Protein AF-A0A8T7EMR0-F1 (afdb_monomer)

Mean predicted aligned error: 11.24 Å

Foldseek 3Di:
DVLVVVLVVQLVVQLVVLLVVQADVPDPVRHSVVSNVVSNVVSVVVSVVVVVVVCVVVPVDDPVVLVVLLCVQLVVLLVQLVVVLVVQLVVCVVDDPVCSVVVSVVSSVVSSLVSSVVSPNVVSVVVVVVVVVVVVD

Sequence (137 aa):
MAVGVVSLVANIVLSIVFIQFVGDPSSIERTPAAGLALANSVTTLLEAALLWLLLSRRVLQLPTRRVLGMVTRSGAAALVMGAVVAAAAALLGGQRMIVIVTGCAVLGGIVYFAAAQLFGVHEARSIAASIIRRVIR

Structure (mmCIF, N/CA/C/O backbone):
data_AF-A0A8T7EMR0-F1
#
_entry.id   AF-A0A8T7EMR0-F1
#
loop_
_atom_site.group_PDB
_atom_site.id
_atom_site.type_symbol
_atom_site.label_atom_id
_atom_site.label_alt_id
_atom_site.label_comp_id
_atom_site.label_asym_id
_atom_site.label_entity_id
_atom_site.label_seq_id
_atom_site.pdbx_PDB_ins_code
_atom_site.Cartn_x
_atom_site.Cartn_y
_atom_site.Cartn_z
_atom_site.occupancy
_atom_site.B_iso_or_equiv
_atom_site.auth_seq_id
_atom_site.auth_comp_id
_atom_site.auth_asym_id
_atom_site.auth_atom_id
_atom_site.pdbx_PDB_model_num
ATOM 1 N N . MET A 1 1 ? -6.555 19.951 17.278 1.00 52.88 1 MET A N 1
ATOM 2 C CA . MET A 1 1 ? -5.254 20.580 16.952 1.00 52.88 1 MET A CA 1
ATOM 3 C C . MET A 1 1 ? -4.065 19.712 17.349 1.00 52.88 1 MET A C 1
ATOM 5 O O . MET A 1 1 ? -3.254 19.445 16.480 1.00 52.88 1 MET A O 1
ATOM 9 N N . ALA A 1 2 ? -3.984 19.189 18.580 1.00 61.22 2 ALA A N 1
ATOM 10 C CA . ALA A 1 2 ? -2.841 18.367 19.014 1.00 61.22 2 ALA A CA 1
ATOM 11 C C . ALA A 1 2 ? -2.547 17.137 18.123 1.00 61.22 2 ALA A C 1
ATOM 13 O O . ALA A 1 2 ? -1.397 16.884 17.799 1.00 61.22 2 ALA A O 1
ATOM 14 N N . VAL A 1 3 ? -3.577 16.415 17.668 1.00 61.31 3 VAL A N 1
ATOM 15 C CA . VAL A 1 3 ? -3.432 15.206 16.829 1.00 61.31 3 VAL A CA 1
ATOM 16 C C . VAL A 1 3 ? -2.772 15.514 15.479 1.00 61.31 3 VAL A C 1
ATOM 18 O O . VAL A 1 3 ? -1.845 14.817 15.083 1.00 61.31 3 VAL A O 1
ATOM 21 N N . GLY A 1 4 ? -3.199 16.594 14.818 1.00 61.62 4 GLY A N 1
ATOM 22 C CA . GLY A 1 4 ? -2.620 17.027 13.545 1.00 61.62 4 GLY A CA 1
ATOM 23 C C . GLY A 1 4 ? -1.191 17.553 13.697 1.00 61.62 4 GLY A C 1
ATOM 24 O O . GLY A 1 4 ? -0.349 17.277 12.855 1.00 61.62 4 GLY A O 1
ATOM 25 N N . VAL A 1 5 ? -0.875 18.237 14.805 1.00 71.56 5 VAL A N 1
ATOM 26 C CA . VAL A 1 5 ? 0.500 18.690 15.094 1.00 71.56 5 VAL A CA 1
ATOM 27 C C . VAL A 1 5 ? 1.423 17.501 15.371 1.00 71.56 5 VAL A C 1
ATOM 29 O O . VAL A 1 5 ? 2.531 17.457 14.848 1.00 71.56 5 VAL A O 1
ATOM 32 N N . VAL A 1 6 ? 0.962 16.505 16.133 1.00 73.56 6 VAL A N 1
ATOM 33 C CA . VAL A 1 6 ? 1.719 15.266 16.380 1.00 73.56 6 VAL A CA 1
ATOM 34 C C . VAL A 1 6 ? 1.924 14.480 15.084 1.00 73.56 6 VAL A C 1
ATOM 36 O O . VAL A 1 6 ? 3.025 13.991 14.849 1.00 73.56 6 VAL A O 1
ATOM 39 N N . SER A 1 7 ? 0.908 14.412 14.220 1.00 66.56 7 SER A N 1
ATOM 40 C CA . SER A 1 7 ? 1.021 13.810 12.887 1.00 66.56 7 SER A CA 1
ATOM 41 C C . SER A 1 7 ? 2.050 14.546 12.022 1.00 66.56 7 SER A C 1
ATOM 43 O O . SER A 1 7 ? 2.959 13.926 11.481 1.00 66.56 7 SER A O 1
ATOM 45 N N . LEU A 1 8 ? 1.995 15.880 11.968 1.00 69.81 8 LEU A N 1
ATOM 46 C CA . LEU A 1 8 ? 2.929 16.699 11.192 1.00 69.81 8 LEU A CA 1
ATOM 47 C C . LEU A 1 8 ? 4.381 16.521 11.661 1.00 69.81 8 LEU A C 1
ATOM 49 O O . LEU A 1 8 ? 5.281 16.336 10.844 1.00 69.81 8 LEU A O 1
ATOM 53 N N . VAL A 1 9 ? 4.611 16.526 12.977 1.00 75.81 9 VAL A N 1
ATOM 54 C CA . VAL A 1 9 ? 5.942 16.298 13.560 1.00 75.81 9 VAL A CA 1
ATOM 55 C C . VAL A 1 9 ? 6.422 14.876 13.269 1.00 75.81 9 VAL A C 1
ATOM 57 O O . VAL A 1 9 ? 7.571 14.695 12.870 1.00 75.81 9 VAL A O 1
ATOM 60 N N . ALA A 1 10 ? 5.547 13.873 13.383 1.00 68.75 10 ALA A N 1
ATOM 61 C CA . ALA A 1 10 ? 5.870 12.506 12.988 1.00 68.75 10 ALA A CA 1
ATOM 62 C C . ALA A 1 10 ? 6.210 12.410 11.491 1.00 68.75 10 ALA A C 1
ATOM 64 O O . ALA A 1 10 ? 7.154 11.711 11.146 1.00 68.75 10 ALA A O 1
ATOM 65 N N . ASN A 1 11 ? 5.515 13.143 10.614 1.00 70.81 11 ASN A N 1
ATOM 66 C CA . ASN A 1 11 ? 5.808 13.203 9.177 1.00 70.81 11 ASN A CA 1
ATOM 67 C C . ASN A 1 11 ? 7.202 13.737 8.894 1.00 70.81 11 ASN A C 1
ATOM 69 O O . ASN A 1 11 ? 7.966 13.124 8.154 1.00 70.81 11 ASN A O 1
ATOM 73 N N . ILE A 1 12 ? 7.552 14.855 9.524 1.00 72.19 12 ILE A N 1
ATOM 74 C CA . ILE A 1 12 ? 8.847 15.503 9.328 1.00 72.19 12 ILE A CA 1
ATOM 75 C C . ILE A 1 12 ? 9.972 14.583 9.812 1.00 72.19 12 ILE A C 1
ATOM 77 O O . ILE A 1 12 ? 10.923 14.337 9.073 1.00 72.19 12 ILE A O 1
ATOM 81 N N . VAL A 1 13 ? 9.843 14.016 11.016 1.00 75.88 13 VAL A N 1
ATOM 82 C CA . VAL A 1 13 ? 10.849 13.101 11.579 1.00 75.88 13 VAL A CA 1
ATOM 83 C C . VAL A 1 13 ? 10.985 11.846 10.719 1.00 75.88 13 VAL A C 1
ATOM 85 O O . VAL A 1 13 ? 12.095 11.446 10.374 1.00 75.88 13 VAL A O 1
ATOM 88 N N . LEU A 1 14 ? 9.866 11.244 10.325 1.00 66.62 14 LEU A N 1
ATOM 89 C CA . LEU A 1 14 ? 9.861 10.017 9.541 1.00 66.62 14 LEU A CA 1
ATOM 90 C C . LEU A 1 14 ? 10.374 10.249 8.112 1.00 66.62 14 LEU A C 1
ATOM 92 O O . LEU A 1 14 ? 11.105 9.411 7.592 1.00 66.62 14 LEU A O 1
ATOM 96 N N . SER A 1 15 ? 10.075 11.404 7.511 1.00 64.19 15 SER A N 1
ATOM 97 C CA . SER A 1 15 ? 10.635 11.834 6.224 1.00 64.19 15 SER A CA 1
ATOM 98 C C . SER A 1 15 ? 12.151 11.950 6.290 1.00 64.19 15 SER A C 1
ATOM 100 O O . SER A 1 15 ? 12.836 11.416 5.423 1.00 64.19 15 SER A O 1
ATOM 102 N N . ILE A 1 16 ? 12.694 12.570 7.343 1.00 69.19 16 ILE A N 1
ATOM 103 C CA . ILE A 1 16 ? 14.147 12.686 7.536 1.00 69.19 16 ILE A CA 1
ATOM 104 C C . ILE A 1 16 ? 14.789 11.299 7.690 1.00 69.19 16 ILE A C 1
ATOM 106 O O . ILE A 1 16 ? 15.808 11.027 7.056 1.00 69.19 16 ILE A O 1
ATOM 110 N N . VAL A 1 17 ? 14.179 10.403 8.473 1.00 70.81 17 VAL A N 1
ATOM 111 C CA . VAL A 1 17 ? 14.680 9.031 8.665 1.00 70.81 17 VAL A CA 1
ATOM 112 C C . VAL A 1 17 ? 14.644 8.232 7.357 1.00 70.81 17 VAL A C 1
ATOM 114 O O . VAL A 1 17 ? 15.642 7.612 6.998 1.00 70.81 17 VAL A O 1
ATOM 117 N N . PHE A 1 18 ? 13.543 8.271 6.599 1.00 61.91 18 PHE A N 1
ATOM 118 C CA . PHE A 1 18 ? 13.438 7.546 5.328 1.00 61.91 18 PHE A CA 1
ATOM 119 C C . PHE A 1 18 ? 14.355 8.104 4.241 1.00 61.91 18 PHE A C 1
ATOM 121 O O . PHE A 1 18 ? 14.907 7.319 3.476 1.00 61.91 18 PHE A O 1
ATOM 128 N N . ILE A 1 19 ? 14.563 9.423 4.172 1.00 61.47 19 ILE A N 1
ATOM 129 C CA . ILE A 1 19 ? 15.533 10.016 3.239 1.00 61.47 19 ILE A CA 1
ATOM 130 C C . ILE A 1 19 ? 16.939 9.475 3.519 1.00 61.47 19 ILE A C 1
ATOM 132 O O . ILE A 1 19 ? 17.644 9.135 2.576 1.00 61.47 19 ILE A O 1
ATOM 136 N N . GLN A 1 20 ? 17.329 9.342 4.790 1.00 60.41 20 GLN A N 1
ATOM 137 C CA . GLN A 1 20 ? 18.657 8.837 5.158 1.00 60.41 20 GLN A CA 1
ATOM 138 C C . GLN A 1 20 ? 18.804 7.317 5.002 1.00 60.41 20 GLN A C 1
ATOM 140 O O . GLN A 1 20 ? 19.906 6.840 4.754 1.00 60.41 20 GLN A O 1
ATOM 145 N N . PHE A 1 21 ? 17.717 6.552 5.151 1.00 59.50 21 PHE A N 1
ATOM 146 C CA . PHE A 1 21 ? 17.768 5.085 5.129 1.00 59.50 21 PHE A CA 1
ATOM 147 C C . PHE A 1 21 ? 17.474 4.473 3.749 1.00 59.50 21 PHE A C 1
ATOM 149 O O . PHE A 1 21 ? 17.989 3.407 3.416 1.00 59.50 21 PHE A O 1
ATOM 156 N N . VAL A 1 22 ? 16.625 5.125 2.947 1.00 52.22 22 VAL A N 1
ATOM 157 C CA . VAL A 1 22 ? 16.202 4.661 1.612 1.00 52.22 22 VAL A CA 1
ATOM 158 C C . VAL A 1 22 ? 16.875 5.454 0.498 1.00 52.22 22 VAL A C 1
ATOM 160 O O . VAL A 1 22 ? 17.058 4.899 -0.579 1.00 52.22 22 VAL A O 1
ATOM 163 N N . GLY A 1 23 ? 17.265 6.711 0.728 1.00 47.88 23 GLY A N 1
ATOM 164 C CA . GLY A 1 23 ? 17.948 7.527 -0.272 1.00 47.88 23 GLY A CA 1
ATOM 165 C C . GLY A 1 23 ? 19.387 7.068 -0.478 1.00 47.88 23 GLY A C 1
ATOM 166 O O . GLY A 1 23 ? 20.258 7.384 0.324 1.00 47.88 23 GLY A O 1
ATOM 167 N N . ASP A 1 24 ? 19.639 6.356 -1.573 1.00 48.84 24 ASP A N 1
ATOM 168 C CA . ASP A 1 24 ? 20.989 6.157 -2.091 1.00 48.84 24 ASP A CA 1
ATOM 169 C C . ASP A 1 24 ? 21.163 7.090 -3.301 1.00 48.84 24 ASP A C 1
ATOM 171 O O . ASP A 1 24 ? 20.542 6.849 -4.342 1.00 48.84 24 ASP A O 1
ATOM 175 N N . PRO A 1 25 ? 21.972 8.164 -3.193 1.00 50.81 25 PRO A N 1
ATOM 176 C CA . PRO A 1 25 ? 22.175 9.138 -4.267 1.00 50.81 25 PRO A CA 1
ATOM 177 C C . PRO A 1 25 ? 22.707 8.543 -5.578 1.00 50.81 25 PRO A C 1
ATOM 179 O O . PRO A 1 25 ? 22.690 9.223 -6.601 1.00 50.81 25 PRO A O 1
ATOM 182 N N . SER A 1 26 ? 23.205 7.303 -5.558 1.00 49.75 26 SER A N 1
ATOM 183 C CA . SER A 1 26 ? 23.858 6.652 -6.695 1.00 49.75 26 SER A CA 1
ATOM 184 C C . SER A 1 26 ? 22.925 5.832 -7.600 1.00 49.75 26 SER A C 1
ATOM 186 O O . SER A 1 26 ? 23.375 5.331 -8.630 1.00 49.75 26 SER A O 1
ATOM 188 N N . SER A 1 27 ? 21.628 5.711 -7.276 1.00 46.34 27 SER A N 1
ATOM 189 C CA . SER A 1 27 ? 20.689 4.877 -8.045 1.00 46.34 27 SER A CA 1
ATOM 190 C C . SER A 1 27 ? 19.372 5.584 -8.386 1.00 46.34 27 SER A C 1
ATOM 192 O O . SER A 1 27 ? 18.721 6.200 -7.544 1.00 46.34 27 SER A O 1
ATOM 194 N N . ILE A 1 28 ? 18.947 5.459 -9.649 1.00 50.50 28 ILE A N 1
ATOM 195 C CA . ILE A 1 28 ? 17.697 6.045 -10.169 1.00 50.50 28 ILE A CA 1
ATOM 196 C C . ILE A 1 28 ? 16.455 5.416 -9.500 1.00 50.50 28 ILE A C 1
ATOM 198 O O . ILE A 1 28 ? 15.420 6.070 -9.389 1.00 50.50 28 ILE A O 1
ATOM 202 N N . GLU A 1 29 ? 16.574 4.195 -8.969 1.00 53.06 29 GLU A N 1
ATOM 203 C CA . GLU A 1 29 ? 15.500 3.466 -8.275 1.00 53.06 29 GLU A CA 1
ATOM 204 C C . GLU A 1 29 ? 15.290 3.893 -6.806 1.00 53.06 29 GLU A C 1
ATOM 206 O O . GLU A 1 29 ? 14.188 3.742 -6.279 1.00 53.06 29 GLU A O 1
ATOM 211 N N . ARG A 1 30 ? 16.304 4.468 -6.138 1.00 52.84 30 ARG A N 1
ATOM 212 C CA . ARG A 1 30 ? 16.233 4.953 -4.742 1.00 52.84 30 ARG A CA 1
ATOM 213 C C . ARG A 1 30 ? 16.334 6.471 -4.663 1.00 52.84 30 ARG A C 1
ATOM 215 O O . ARG A 1 30 ? 17.164 7.045 -3.961 1.00 52.84 30 ARG A O 1
ATOM 222 N N . THR A 1 31 ? 15.455 7.148 -5.390 1.00 58.25 31 THR A N 1
ATOM 223 C CA . THR A 1 31 ? 15.386 8.609 -5.353 1.00 58.25 31 THR A CA 1
ATOM 224 C C . THR A 1 31 ? 14.916 9.083 -3.965 1.00 58.25 31 THR A C 1
ATOM 226 O O . THR A 1 31 ? 13.996 8.485 -3.402 1.00 58.25 31 THR A O 1
ATOM 229 N N . PRO A 1 32 ? 15.433 10.201 -3.419 1.00 61.25 32 PRO A N 1
ATOM 230 C CA . PRO A 1 32 ? 14.926 10.803 -2.176 1.00 61.25 32 PRO A CA 1
ATOM 231 C C . PRO A 1 32 ? 13.404 11.045 -2.171 1.00 61.25 32 PRO A C 1
ATOM 233 O O . PRO A 1 32 ? 12.761 10.994 -1.122 1.00 61.25 32 PRO A O 1
ATOM 236 N N . ALA A 1 33 ? 12.806 11.232 -3.354 1.00 66.25 33 ALA A N 1
ATOM 237 C CA . ALA A 1 33 ? 11.360 11.318 -3.552 1.00 66.25 33 ALA A CA 1
ATOM 238 C C . ALA A 1 33 ? 10.602 10.039 -3.137 1.00 66.25 33 ALA A C 1
ATOM 240 O O . ALA A 1 33 ? 9.492 10.134 -2.616 1.00 66.25 33 ALA A O 1
ATOM 241 N N . ALA A 1 34 ? 11.195 8.852 -3.311 1.00 65.62 34 ALA A N 1
ATOM 242 C CA . ALA A 1 34 ? 10.606 7.588 -2.871 1.00 65.62 34 ALA A CA 1
ATOM 243 C C . ALA A 1 34 ? 10.560 7.494 -1.336 1.00 65.62 34 ALA A C 1
ATOM 245 O O . ALA A 1 34 ? 9.541 7.096 -0.770 1.00 65.62 34 ALA A O 1
ATOM 246 N N . GLY A 1 35 ? 11.626 7.939 -0.656 1.00 66.19 35 GLY A N 1
ATOM 247 C CA . GLY A 1 35 ? 11.665 8.041 0.807 1.00 66.19 35 GLY A CA 1
ATOM 248 C C . GLY A 1 35 ? 10.624 9.024 1.355 1.00 66.19 35 GLY A C 1
ATOM 249 O O . GLY A 1 35 ? 9.910 8.704 2.305 1.00 66.19 35 GLY A O 1
ATOM 250 N N . LEU A 1 36 ? 10.464 10.180 0.702 1.00 70.94 36 LEU A N 1
ATOM 251 C CA . LEU A 1 36 ? 9.430 11.174 1.025 1.00 70.94 36 LEU A CA 1
ATOM 252 C C . LEU A 1 36 ? 8.003 10.640 0.831 1.00 70.94 36 LEU A C 1
ATOM 254 O O . LEU A 1 36 ? 7.147 10.826 1.697 1.00 70.94 36 LEU A O 1
ATOM 258 N N . ALA A 1 37 ? 7.732 9.955 -0.282 1.00 77.25 37 ALA A N 1
ATOM 259 C CA . ALA A 1 37 ? 6.411 9.392 -0.565 1.00 77.25 37 ALA A CA 1
ATOM 260 C C . ALA A 1 37 ? 6.019 8.292 0.438 1.00 77.25 37 ALA A C 1
ATOM 262 O O . ALA A 1 37 ? 4.864 8.232 0.881 1.00 77.25 37 ALA A O 1
ATOM 263 N N . LEU A 1 38 ? 6.982 7.448 0.831 1.00 72.19 38 LEU A N 1
ATOM 264 C CA . LEU A 1 38 ? 6.791 6.438 1.872 1.00 72.19 38 LEU A CA 1
ATOM 265 C C . LEU A 1 38 ? 6.503 7.082 3.226 1.00 72.19 38 LEU A C 1
ATOM 267 O O . LEU A 1 38 ? 5.520 6.715 3.868 1.00 72.19 38 LEU A O 1
ATOM 271 N N . ALA A 1 39 ? 7.294 8.076 3.630 1.00 72.75 39 ALA A N 1
ATOM 272 C CA . ALA A 1 39 ? 7.078 8.783 4.886 1.00 72.75 39 ALA A CA 1
ATOM 273 C C . ALA A 1 39 ? 5.680 9.409 4.956 1.00 72.75 39 ALA A C 1
ATOM 275 O O . ALA A 1 39 ? 4.949 9.155 5.911 1.00 72.75 39 ALA A O 1
ATOM 276 N N . ASN A 1 40 ? 5.255 10.118 3.906 1.00 80.94 40 ASN A N 1
ATOM 277 C CA . ASN A 1 40 ? 3.932 10.740 3.853 1.00 80.94 40 ASN A CA 1
ATOM 278 C C . ASN A 1 40 ? 2.783 9.720 3.964 1.00 80.94 40 ASN A C 1
ATOM 280 O O . ASN A 1 40 ? 1.793 9.942 4.669 1.00 80.94 40 ASN A O 1
ATOM 284 N N . SER A 1 41 ? 2.921 8.578 3.289 1.00 79.94 41 SER A N 1
ATOM 285 C CA . SER A 1 41 ? 1.929 7.500 3.344 1.00 79.94 41 SER A CA 1
ATOM 286 C C . SER A 1 41 ? 1.857 6.867 4.739 1.00 79.94 41 SER A C 1
ATOM 288 O O . SER A 1 41 ? 0.764 6.626 5.252 1.00 79.94 41 SER A O 1
ATOM 290 N N . VAL A 1 42 ? 3.006 6.652 5.393 1.00 78.62 42 VAL A N 1
ATOM 291 C CA . VAL A 1 42 ? 3.064 6.105 6.760 1.00 78.62 42 VAL A CA 1
ATOM 292 C C . VAL A 1 42 ? 2.509 7.095 7.780 1.00 78.62 42 VAL A C 1
ATOM 294 O O . VAL A 1 42 ? 1.771 6.694 8.676 1.00 78.62 42 VAL A O 1
ATOM 297 N N . THR A 1 43 ? 2.789 8.388 7.643 1.00 78.50 43 THR A N 1
ATOM 298 C CA . THR A 1 43 ? 2.184 9.408 8.507 1.00 78.50 43 THR A CA 1
ATOM 299 C C . THR A 1 43 ? 0.675 9.428 8.363 1.00 78.50 43 THR A C 1
ATOM 301 O O . THR A 1 43 ? -0.026 9.410 9.369 1.00 78.50 43 THR A O 1
ATOM 304 N N . THR A 1 44 ? 0.164 9.398 7.133 1.00 83.56 44 THR A N 1
ATOM 305 C CA . THR A 1 44 ? -1.284 9.365 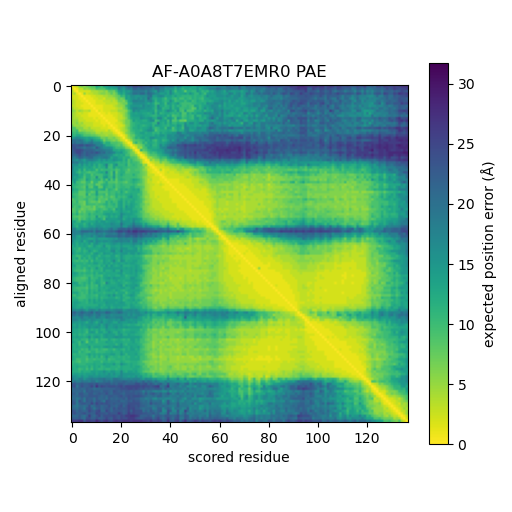6.894 1.00 83.56 44 THR A CA 1
ATOM 306 C C . THR A 1 44 ? -1.913 8.127 7.539 1.00 83.56 44 THR A C 1
ATOM 308 O O . THR A 1 44 ? -2.977 8.214 8.154 1.00 83.56 44 THR A O 1
ATOM 311 N N . LEU A 1 45 ? -1.234 6.977 7.470 1.00 82.06 45 LEU A N 1
ATOM 312 C CA . LEU A 1 45 ? -1.662 5.755 8.149 1.00 82.06 45 LEU A CA 1
ATOM 313 C C . LEU A 1 45 ? -1.676 5.916 9.680 1.00 82.06 45 LEU A C 1
ATOM 315 O O . LEU A 1 45 ? -2.642 5.509 10.327 1.00 82.06 45 LEU A O 1
ATOM 319 N N . LEU A 1 46 ? -0.638 6.523 10.260 1.00 78.69 46 LEU A N 1
ATOM 320 C CA . LEU A 1 46 ? -0.552 6.794 11.700 1.00 78.69 46 LEU A CA 1
ATOM 321 C C . LEU A 1 46 ? -1.628 7.779 12.163 1.00 78.69 46 LEU A C 1
ATOM 323 O O . LEU A 1 46 ? -2.256 7.558 13.198 1.00 78.69 46 LEU A O 1
ATOM 327 N N . GLU A 1 47 ? -1.879 8.836 11.397 1.00 80.56 47 GLU A N 1
ATOM 328 C CA . GLU A 1 47 ? -2.924 9.814 11.688 1.00 80.56 47 GLU A CA 1
ATOM 329 C C . GLU A 1 47 ? -4.307 9.170 11.656 1.00 80.56 47 GLU A C 1
ATOM 331 O O . GLU A 1 47 ? -5.080 9.315 12.606 1.00 80.56 47 GLU A O 1
ATOM 336 N N . ALA A 1 48 ? -4.593 8.386 10.614 1.00 84.12 48 ALA A N 1
ATOM 337 C CA . ALA A 1 48 ? -5.831 7.626 10.509 1.00 84.12 48 ALA A CA 1
ATOM 338 C C . ALA A 1 48 ? -6.000 6.650 11.686 1.00 84.12 48 ALA A C 1
ATOM 340 O O . ALA A 1 48 ? -7.084 6.569 12.264 1.00 84.12 48 ALA A O 1
ATOM 341 N N . ALA A 1 49 ? -4.935 5.952 12.094 1.00 83.75 49 ALA A N 1
ATOM 342 C CA . ALA A 1 49 ? -4.960 5.042 13.238 1.00 83.75 49 ALA A CA 1
ATOM 343 C C . ALA A 1 49 ? -5.196 5.774 14.570 1.00 83.75 49 ALA A C 1
ATOM 345 O O . ALA A 1 49 ? -5.974 5.310 15.406 1.00 83.75 49 ALA A O 1
ATOM 346 N N . LEU A 1 50 ? -4.569 6.935 14.770 1.00 82.12 50 LEU A N 1
ATOM 347 C CA . LEU A 1 50 ? -4.725 7.743 15.978 1.00 82.12 50 LEU A CA 1
ATOM 348 C C . LEU A 1 50 ? -6.135 8.342 16.072 1.00 82.12 50 LEU A C 1
ATOM 350 O O . LEU A 1 50 ? -6.759 8.286 17.133 1.00 82.12 50 LEU A O 1
ATOM 354 N N . LEU A 1 51 ? -6.666 8.857 14.961 1.00 83.38 51 LEU A N 1
ATOM 355 C CA . LEU A 1 51 ? -8.049 9.328 14.865 1.00 83.38 51 LEU A CA 1
ATOM 356 C C . LEU A 1 51 ? -9.041 8.192 15.112 1.00 83.38 51 LEU A C 1
ATOM 358 O O . LEU A 1 51 ? -9.987 8.372 15.878 1.00 83.38 51 LEU A O 1
ATOM 362 N N . TRP A 1 52 ? -8.798 7.012 14.536 1.00 82.88 52 TRP A N 1
ATOM 363 C CA . TRP A 1 52 ? -9.599 5.817 14.795 1.00 82.88 52 TRP A CA 1
ATOM 364 C C . TRP A 1 52 ? -9.592 5.451 16.282 1.00 82.88 52 TRP A C 1
ATOM 366 O O . TRP A 1 52 ? -10.648 5.213 16.865 1.00 82.88 52 TRP A O 1
ATOM 376 N N . LEU A 1 53 ? -8.423 5.463 16.928 1.00 82.69 53 LEU A N 1
ATOM 377 C CA . LEU A 1 53 ? -8.291 5.163 18.353 1.00 82.69 53 LEU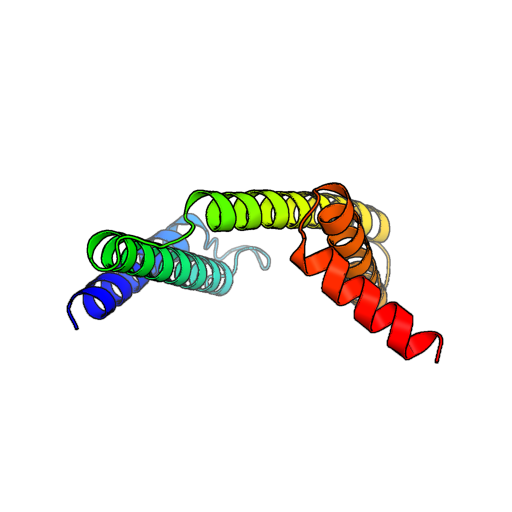 A CA 1
ATOM 378 C C . LEU A 1 53 ? -9.036 6.187 19.219 1.00 82.69 53 LEU A C 1
ATOM 380 O O . LEU A 1 53 ? -9.778 5.805 20.124 1.00 82.69 53 LEU A O 1
ATOM 384 N N . LEU A 1 54 ? -8.911 7.479 18.921 1.00 82.25 54 LEU A N 1
ATOM 385 C CA . LEU A 1 54 ? -9.641 8.535 19.627 1.00 82.25 54 LEU A CA 1
ATOM 386 C C . LEU A 1 54 ? -11.153 8.414 19.435 1.00 82.25 54 LEU A C 1
ATOM 388 O O . LEU A 1 54 ? -11.901 8.527 20.409 1.00 82.25 54 LEU A O 1
ATOM 392 N N . LEU A 1 55 ? -11.603 8.138 18.210 1.00 81.06 55 LEU A N 1
ATOM 393 C CA . LEU A 1 55 ? -13.017 7.949 17.905 1.00 81.06 55 LEU A CA 1
ATOM 394 C C . LEU A 1 55 ? -13.5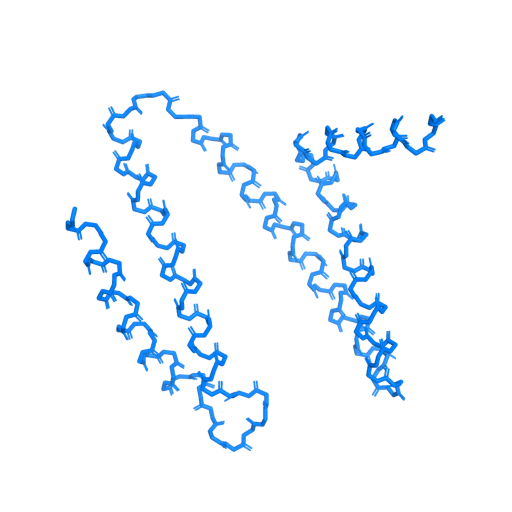62 6.693 18.586 1.00 81.06 55 LEU A C 1
ATOM 396 O O . LEU A 1 55 ? -14.632 6.753 19.175 1.00 81.06 55 LEU A O 1
ATOM 400 N N . SER A 1 56 ? -12.804 5.594 18.603 1.00 78.94 56 SER A N 1
ATOM 401 C CA . SER A 1 56 ? -13.194 4.350 19.281 1.00 78.94 56 SER A CA 1
ATOM 402 C C . SER A 1 56 ? -13.331 4.509 20.797 1.00 78.94 56 SER A C 1
ATOM 404 O O . SER A 1 56 ? -14.144 3.832 21.417 1.00 78.94 56 SER A O 1
ATOM 406 N N . ARG A 1 57 ? -12.577 5.439 21.399 1.00 77.12 57 ARG A N 1
ATOM 407 C CA . ARG A 1 57 ? -12.704 5.794 22.820 1.00 77.12 57 ARG A CA 1
ATOM 408 C C . ARG A 1 5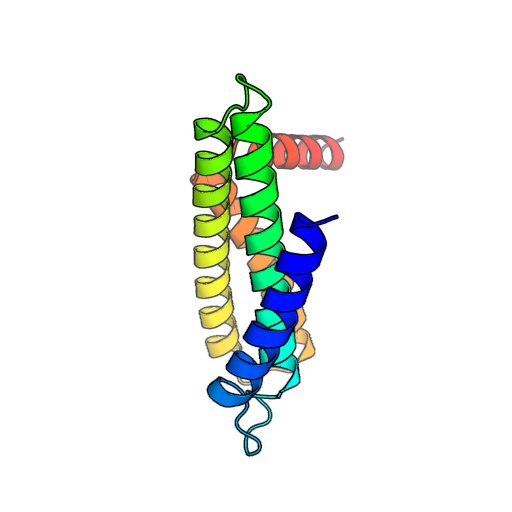7 ? -13.870 6.742 23.100 1.00 77.12 57 ARG A C 1
ATOM 410 O O . ARG A 1 57 ? -14.387 6.744 24.210 1.00 77.12 57 ARG A O 1
ATOM 417 N N . ARG A 1 58 ? -14.259 7.569 22.125 1.00 78.12 58 ARG A N 1
ATOM 418 C CA . ARG A 1 58 ? -15.345 8.562 22.247 1.00 78.12 58 ARG A CA 1
ATOM 419 C C . ARG A 1 58 ? -16.713 7.996 21.857 1.00 78.12 58 ARG A C 1
ATOM 421 O O . ARG A 1 58 ? -17.722 8.443 22.388 1.00 78.12 58 ARG A O 1
ATOM 428 N N . VAL A 1 59 ? -16.747 7.039 20.932 1.00 72.62 59 VAL A N 1
ATOM 429 C CA . VAL A 1 59 ? -17.953 6.458 20.334 1.00 72.62 59 VAL A CA 1
ATOM 430 C C . VAL A 1 59 ? -17.927 4.949 20.561 1.00 72.62 59 VAL A C 1
ATOM 432 O O . VAL A 1 59 ? -17.177 4.220 19.918 1.00 72.62 59 VAL A O 1
ATOM 435 N N . LEU A 1 60 ? -18.779 4.474 21.473 1.00 62.47 60 LEU A N 1
ATOM 436 C CA . LEU A 1 60 ? -18.802 3.090 21.968 1.00 62.47 60 LEU A CA 1
ATOM 437 C C . LEU A 1 60 ? -19.224 2.038 20.913 1.00 62.47 60 LEU A C 1
ATOM 439 O O . LEU A 1 60 ? -19.204 0.847 21.199 1.00 62.47 60 LEU A O 1
ATOM 443 N N . GLN A 1 61 ? -19.619 2.443 19.698 1.00 72.12 61 GLN A N 1
ATOM 444 C CA . GLN A 1 61 ? -20.248 1.553 18.708 1.00 72.12 61 GLN A CA 1
ATOM 445 C C . GLN A 1 61 ? -19.520 1.441 17.358 1.00 72.12 61 GLN A C 1
ATOM 447 O O . GLN A 1 61 ? -20.133 1.070 16.356 1.00 72.12 61 GLN A O 1
ATOM 452 N N . LEU A 1 62 ? -18.215 1.723 17.283 1.00 75.31 62 LEU A N 1
ATOM 453 C CA . LEU A 1 62 ? -17.487 1.454 16.039 1.00 75.31 62 LEU A CA 1
ATOM 454 C C . LEU A 1 62 ? -17.387 -0.063 15.782 1.00 75.31 62 LEU A C 1
ATOM 456 O O . LEU A 1 62 ? -16.940 -0.805 16.660 1.00 75.31 62 LEU A O 1
ATOM 460 N N . PRO A 1 63 ? -17.732 -0.553 14.574 1.00 78.19 63 PRO A N 1
ATOM 461 C CA . PRO A 1 63 ? -17.610 -1.964 14.219 1.00 78.19 63 PRO A CA 1
ATOM 462 C C . PRO A 1 63 ? -16.143 -2.343 13.939 1.00 78.19 63 PRO A C 1
ATOM 464 O O . PRO A 1 63 ? -15.783 -2.744 12.831 1.00 78.19 63 PRO A O 1
ATOM 467 N N . THR A 1 64 ? -15.277 -2.243 14.952 1.00 80.69 64 THR A N 1
ATOM 468 C CA . THR A 1 64 ? -13.816 -2.420 14.851 1.00 80.69 64 THR A CA 1
ATOM 469 C C . THR A 1 64 ? -13.421 -3.759 14.244 1.00 80.69 64 THR A C 1
ATOM 471 O O . THR A 1 64 ? -12.583 -3.798 13.347 1.00 80.69 64 THR A O 1
ATOM 474 N N . ARG A 1 65 ? -14.067 -4.861 14.650 1.00 80.81 65 ARG A N 1
ATOM 475 C CA . ARG A 1 65 ? -13.811 -6.191 14.065 1.00 80.81 65 ARG A CA 1
ATOM 476 C C . ARG A 1 65 ? -14.116 -6.240 12.566 1.00 80.81 65 ARG A C 1
ATOM 478 O O . ARG A 1 65 ? -13.402 -6.913 11.828 1.00 80.81 65 ARG A O 1
ATOM 485 N N . ARG A 1 66 ? -15.153 -5.528 12.114 1.00 80.81 66 ARG A N 1
ATOM 486 C CA . ARG A 1 66 ? -15.537 -5.484 10.699 1.00 80.81 66 ARG A CA 1
ATOM 487 C C . ARG A 1 66 ? -14.512 -4.701 9.889 1.00 80.81 66 ARG A C 1
ATOM 489 O O . ARG A 1 66 ? -14.035 -5.211 8.885 1.00 80.81 66 ARG A O 1
ATOM 496 N N . VAL A 1 67 ? -14.134 -3.513 10.358 1.00 83.31 67 VAL A N 1
ATOM 497 C CA . VAL A 1 67 ? -13.152 -2.651 9.679 1.00 83.31 67 VAL A CA 1
ATOM 498 C C . VAL A 1 67 ? -11.783 -3.317 9.612 1.00 83.31 67 VAL A C 1
ATOM 500 O O . VAL A 1 67 ? -11.204 -3.399 8.534 1.00 83.31 67 VAL A O 1
ATOM 503 N N . LEU A 1 68 ? -11.301 -3.889 10.718 1.00 84.12 68 LEU A N 1
ATOM 504 C CA . LEU A 1 68 ? -10.016 -4.592 10.735 1.00 84.12 68 LEU A CA 1
ATOM 505 C C . LEU A 1 68 ? -10.025 -5.819 9.804 1.00 84.12 68 LEU A C 1
ATOM 507 O O . LEU A 1 68 ? -9.052 -6.078 9.097 1.00 84.12 68 LEU A O 1
ATOM 511 N N . GLY A 1 69 ? -11.148 -6.542 9.747 1.00 84.88 69 GLY A N 1
ATOM 512 C CA . GLY A 1 69 ? -11.360 -7.625 8.786 1.00 84.88 69 GLY A CA 1
ATOM 513 C C . GLY A 1 69 ? -11.316 -7.156 7.327 1.00 84.88 69 GLY A C 1
ATOM 514 O O . GLY A 1 69 ? -10.775 -7.855 6.476 1.00 84.88 69 GLY A O 1
ATOM 515 N N . MET A 1 70 ? -11.841 -5.968 7.025 1.00 83.06 70 MET A N 1
ATOM 516 C CA . MET A 1 70 ? -11.777 -5.393 5.677 1.00 83.06 70 MET A CA 1
ATOM 517 C C . MET A 1 70 ? -10.359 -4.958 5.316 1.00 83.06 70 MET A C 1
ATOM 519 O O . MET A 1 70 ? -9.886 -5.343 4.254 1.00 83.06 70 MET A O 1
ATOM 523 N N . VAL A 1 71 ? -9.660 -4.254 6.214 1.00 87.38 71 VAL A N 1
ATOM 524 C CA . VAL A 1 71 ? -8.267 -3.809 6.017 1.00 87.38 71 VAL A CA 1
ATOM 525 C C . VAL A 1 71 ? -7.326 -4.991 5.789 1.00 87.38 71 VAL A C 1
ATOM 527 O O . VAL A 1 71 ? -6.497 -4.961 4.887 1.00 87.38 71 VAL A O 1
ATOM 530 N N . THR A 1 72 ? -7.459 -6.056 6.579 1.00 87.44 72 THR A N 1
ATOM 531 C CA . THR A 1 72 ? -6.606 -7.247 6.436 1.00 87.44 72 THR A CA 1
ATOM 532 C C . THR A 1 72 ? -6.847 -7.977 5.118 1.00 87.44 72 THR A C 1
ATOM 534 O O . THR A 1 72 ? -5.892 -8.339 4.437 1.00 87.44 72 THR A O 1
ATOM 537 N N . ARG A 1 73 ? -8.109 -8.157 4.711 1.00 88.12 73 ARG A N 1
ATOM 538 C CA . ARG A 1 73 ? -8.458 -8.825 3.445 1.00 88.12 73 ARG A CA 1
ATOM 539 C C . ARG A 1 73 ? -8.091 -7.988 2.222 1.00 88.12 73 ARG A C 1
ATOM 541 O O . ARG A 1 73 ? -7.584 -8.537 1.247 1.00 88.12 73 ARG A O 1
ATOM 548 N N . SER A 1 74 ? -8.326 -6.677 2.263 1.00 88.25 74 SER A N 1
ATOM 549 C CA . SER A 1 74 ? -7.954 -5.769 1.173 1.00 88.25 74 SER A CA 1
ATOM 550 C C . SER A 1 74 ? -6.437 -5.619 1.065 1.00 88.25 74 SER A C 1
ATOM 552 O O . SER A 1 74 ? -5.905 -5.642 -0.044 1.00 88.25 74 SER A O 1
ATOM 554 N N . GLY A 1 75 ? -5.733 -5.566 2.199 1.00 89.56 75 GLY A N 1
ATOM 555 C CA . GLY A 1 75 ? -4.275 -5.610 2.262 1.00 89.56 75 GLY A CA 1
ATOM 556 C C . GLY A 1 75 ? -3.712 -6.909 1.686 1.00 89.56 75 GLY A C 1
ATOM 557 O O . GLY A 1 75 ? -2.821 -6.866 0.844 1.00 89.56 75 GLY A O 1
ATOM 558 N N . ALA A 1 76 ? -4.281 -8.063 2.048 1.00 91.94 76 ALA A N 1
ATOM 559 C CA . ALA A 1 76 ? -3.892 -9.348 1.468 1.00 91.94 76 ALA A CA 1
ATOM 560 C C . ALA A 1 76 ? -4.116 -9.389 -0.055 1.00 91.94 76 ALA A C 1
ATOM 562 O O . ALA A 1 76 ? -3.241 -9.844 -0.789 1.00 91.94 76 ALA A O 1
ATOM 563 N N . ALA A 1 77 ? -5.246 -8.868 -0.553 1.00 91.25 77 ALA A N 1
ATOM 564 C CA . ALA A 1 77 ? -5.507 -8.769 -1.993 1.00 91.25 77 ALA A CA 1
ATOM 565 C C . ALA A 1 77 ? -4.481 -7.877 -2.710 1.00 91.25 77 ALA A C 1
ATOM 567 O O . ALA A 1 77 ? -4.009 -8.227 -3.792 1.00 91.25 77 ALA A O 1
ATOM 568 N N . ALA A 1 78 ? -4.101 -6.752 -2.097 1.00 92.31 78 ALA A N 1
ATOM 569 C CA . ALA A 1 78 ? -3.077 -5.857 -2.630 1.00 92.31 78 ALA A CA 1
ATOM 570 C C . ALA A 1 78 ? -1.690 -6.519 -2.676 1.00 92.31 78 ALA A C 1
ATOM 572 O O . ALA A 1 78 ? -0.970 -6.340 -3.655 1.00 92.31 78 ALA A O 1
ATOM 573 N N . LEU A 1 79 ? -1.333 -7.329 -1.673 1.00 93.31 79 LEU A N 1
ATOM 574 C CA . LEU A 1 79 ? -0.079 -8.093 -1.674 1.00 93.31 79 LEU A CA 1
ATOM 575 C C . LEU A 1 79 ? -0.050 -9.148 -2.787 1.00 93.31 79 LEU A C 1
ATO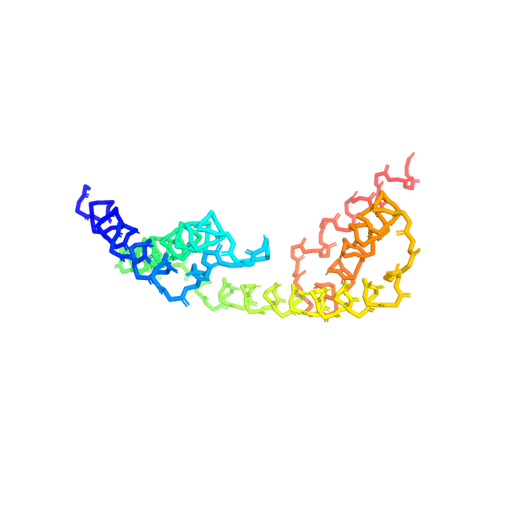M 577 O O . LEU A 1 79 ? 0.946 -9.250 -3.500 1.00 93.31 79 LEU A O 1
ATOM 581 N N . VAL A 1 80 ? -1.147 -9.890 -2.980 1.00 94.06 80 VAL A N 1
ATOM 582 C CA . VAL A 1 80 ? -1.274 -10.859 -4.085 1.00 94.06 80 VAL A CA 1
ATOM 583 C C . VAL A 1 80 ? -1.134 -10.157 -5.434 1.00 94.06 80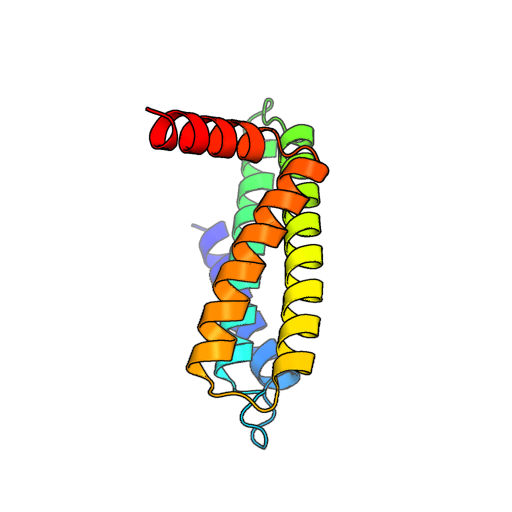 VAL A C 1
ATOM 585 O O . VAL A 1 80 ? -0.361 -10.600 -6.281 1.00 94.06 80 VAL A O 1
ATOM 588 N N . MET A 1 81 ? -1.825 -9.029 -5.619 1.00 95.00 81 MET A N 1
ATOM 589 C CA . MET A 1 81 ? -1.689 -8.202 -6.818 1.00 95.00 81 MET A CA 1
ATOM 590 C C . MET A 1 81 ? -0.238 -7.766 -7.040 1.00 95.00 81 MET A C 1
ATOM 592 O O . MET A 1 81 ? 0.284 -7.944 -8.137 1.00 95.00 81 MET A O 1
ATOM 596 N N . GLY A 1 82 ? 0.412 -7.216 -6.012 1.00 92.94 82 GLY A N 1
ATOM 597 C CA . GLY A 1 82 ? 1.793 -6.745 -6.095 1.00 92.94 82 GLY A CA 1
ATOM 598 C C . GLY A 1 82 ? 2.762 -7.851 -6.509 1.00 92.94 82 GLY A C 1
ATOM 599 O O . GLY A 1 82 ? 3.584 -7.636 -7.395 1.00 92.94 82 GLY A O 1
ATOM 600 N N . ALA A 1 83 ? 2.616 -9.052 -5.944 1.00 94.69 83 ALA A N 1
ATOM 601 C CA . ALA A 1 83 ? 3.433 -10.208 -6.307 1.00 94.69 83 ALA A CA 1
ATOM 602 C C . ALA A 1 83 ? 3.235 -10.628 -7.774 1.00 94.69 83 ALA A C 1
ATOM 604 O O . ALA A 1 83 ? 4.210 -10.861 -8.488 1.00 94.69 83 ALA A O 1
ATOM 605 N N . VAL A 1 84 ? 1.985 -10.678 -8.248 1.00 94.31 84 VAL A N 1
ATOM 606 C CA . VAL A 1 84 ? 1.677 -11.040 -9.643 1.00 94.31 84 VAL A CA 1
ATOM 607 C C . VAL A 1 84 ? 2.193 -9.985 -10.619 1.00 94.31 84 VAL A C 1
ATOM 609 O O . VAL A 1 84 ? 2.785 -10.335 -11.637 1.00 94.31 84 VAL A O 1
ATOM 612 N N . VAL A 1 85 ? 2.014 -8.699 -10.309 1.00 94.00 85 VAL A N 1
ATOM 613 C CA . VAL A 1 85 ? 2.517 -7.597 -11.141 1.00 94.00 85 VAL A CA 1
ATOM 614 C C . VAL A 1 85 ? 4.044 -7.594 -11.188 1.00 94.00 85 VAL A C 1
ATOM 616 O O . VAL A 1 85 ? 4.604 -7.423 -12.267 1.00 94.00 85 VAL A O 1
ATOM 619 N N . ALA A 1 86 ? 4.723 -7.834 -10.064 1.00 91.81 86 ALA A N 1
ATOM 620 C CA . ALA A 1 86 ? 6.181 -7.933 -10.027 1.00 91.81 86 ALA A CA 1
ATOM 621 C C . ALA A 1 86 ? 6.694 -9.096 -10.893 1.00 91.81 86 ALA A C 1
ATOM 623 O O . ALA A 1 86 ? 7.616 -8.913 -11.687 1.00 91.81 86 ALA A O 1
ATOM 624 N N . ALA A 1 87 ? 6.056 -10.268 -10.803 1.00 92.75 87 ALA A N 1
ATOM 625 C CA . ALA A 1 87 ? 6.387 -11.416 -11.644 1.00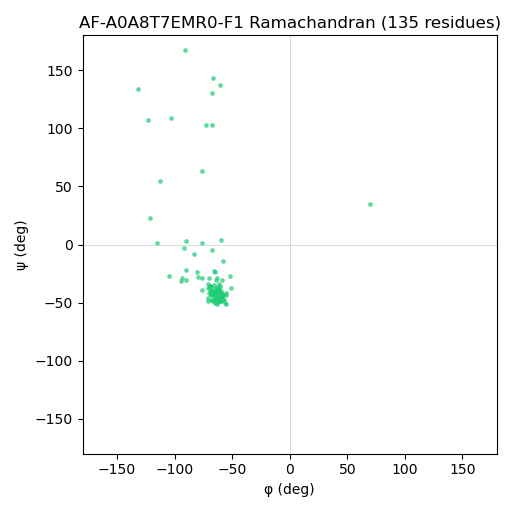 92.75 87 ALA A CA 1
ATOM 626 C C . ALA A 1 87 ? 6.134 -11.130 -13.135 1.00 92.75 87 ALA A C 1
ATOM 628 O O . ALA A 1 87 ? 6.983 -11.421 -13.976 1.00 92.75 87 ALA A O 1
ATOM 629 N N . ALA A 1 88 ? 4.998 -10.512 -13.471 1.00 90.69 88 ALA A N 1
ATOM 630 C CA . ALA A 1 88 ? 4.671 -10.140 -14.845 1.00 90.69 88 ALA A CA 1
ATOM 631 C C . ALA A 1 88 ? 5.669 -9.122 -15.415 1.00 90.69 88 ALA A C 1
ATOM 633 O O . ALA A 1 88 ? 6.152 -9.297 -16.532 1.00 90.69 88 ALA A O 1
ATOM 634 N N . ALA A 1 89 ? 6.028 -8.097 -14.640 1.00 89.69 89 ALA A N 1
ATOM 635 C CA . ALA A 1 89 ? 7.007 -7.092 -15.041 1.00 89.69 89 ALA A CA 1
ATOM 636 C C . ALA A 1 89 ? 8.390 -7.710 -15.301 1.00 89.69 89 ALA A C 1
ATOM 638 O O . ALA A 1 89 ? 9.022 -7.370 -16.299 1.00 89.69 89 ALA A O 1
ATOM 639 N N . ALA A 1 90 ? 8.825 -8.659 -14.463 1.00 89.75 90 ALA A N 1
ATOM 640 C CA . ALA A 1 90 ? 10.085 -9.376 -14.658 1.00 89.75 90 ALA A CA 1
ATOM 641 C C . ALA A 1 90 ? 10.098 -10.196 -15.963 1.00 89.75 90 ALA A C 1
ATOM 643 O O . ALA A 1 90 ? 11.092 -10.190 -16.685 1.00 89.75 90 ALA A O 1
ATOM 644 N N . LEU A 1 91 ? 8.980 -10.845 -16.309 1.00 89.31 91 LEU A N 1
ATOM 645 C CA . LEU A 1 91 ? 8.835 -11.598 -17.564 1.00 89.31 91 LEU A CA 1
ATOM 646 C C . LEU A 1 91 ? 8.769 -10.689 -18.803 1.00 89.31 91 LEU A C 1
ATOM 648 O O . LEU A 1 91 ? 9.167 -11.089 -19.895 1.00 89.31 91 LEU A O 1
ATOM 652 N N . LEU A 1 92 ? 8.268 -9.464 -18.641 1.00 86.88 92 LEU A N 1
ATOM 653 C CA . LEU A 1 92 ? 8.107 -8.469 -19.705 1.00 86.88 92 LEU A CA 1
ATOM 654 C C . LEU A 1 92 ? 9.332 -7.554 -19.883 1.00 86.88 92 LEU A C 1
ATOM 656 O O . LEU A 1 92 ? 9.286 -6.670 -20.740 1.00 86.88 92 LEU A O 1
ATOM 660 N N . GLY A 1 93 ? 10.418 -7.764 -19.128 1.00 77.06 93 GLY A N 1
ATOM 661 C CA . GLY A 1 93 ? 11.587 -6.875 -19.001 1.00 77.06 93 GLY A CA 1
ATOM 662 C C . GLY A 1 93 ? 12.385 -6.540 -20.275 1.00 77.06 93 GLY A C 1
ATOM 663 O O . GLY A 1 93 ? 13.390 -5.845 -20.188 1.00 77.06 93 GLY A O 1
ATOM 664 N N . GLY A 1 94 ? 11.950 -6.989 -21.455 1.00 81.25 94 GLY A N 1
ATOM 665 C CA . GLY A 1 94 ? 12.508 -6.616 -22.763 1.00 81.25 94 GLY A CA 1
ATOM 666 C C . GLY A 1 94 ? 11.552 -5.833 -23.676 1.00 81.25 94 GLY A C 1
ATOM 667 O O . GLY A 1 94 ? 11.909 -5.528 -24.812 1.00 81.25 94 GLY A O 1
ATOM 668 N N . GLN A 1 95 ? 10.328 -5.533 -23.229 1.00 87.69 95 GLN A N 1
ATOM 669 C CA . GLN A 1 95 ? 9.328 -4.818 -24.029 1.00 87.69 95 GLN A CA 1
ATOM 670 C C . GLN A 1 95 ? 9.380 -3.295 -23.847 1.00 87.69 95 GLN A C 1
ATOM 672 O O . GLN A 1 95 ? 10.003 -2.757 -22.934 1.00 87.69 95 GLN A O 1
ATOM 677 N N . ARG A 1 96 ? 8.677 -2.568 -24.727 1.00 88.81 96 ARG A N 1
ATOM 678 C CA . ARG A 1 96 ? 8.514 -1.112 -24.610 1.00 88.81 96 ARG A CA 1
ATOM 679 C C . ARG A 1 96 ? 7.807 -0.765 -23.300 1.00 88.81 96 ARG A C 1
ATOM 681 O O . ARG A 1 96 ? 6.779 -1.355 -22.976 1.00 88.81 96 ARG A O 1
ATOM 688 N N . MET A 1 97 ? 8.293 0.271 -22.619 1.00 87.75 97 MET A N 1
ATOM 689 C CA . MET A 1 97 ? 7.779 0.721 -21.320 1.00 87.75 97 MET A CA 1
ATOM 690 C C . MET A 1 97 ? 6.260 0.932 -21.291 1.00 87.75 97 MET A C 1
ATOM 692 O O . MET A 1 97 ? 5.616 0.573 -20.311 1.00 87.75 97 MET A O 1
ATOM 696 N N . ILE A 1 98 ? 5.665 1.435 -22.378 1.00 90.31 98 ILE A N 1
ATOM 697 C CA . ILE A 1 98 ? 4.212 1.635 -22.451 1.00 90.31 98 ILE A CA 1
ATOM 698 C C . ILE A 1 98 ? 3.448 0.306 -22.351 1.00 90.31 98 ILE A C 1
ATOM 700 O O . ILE A 1 98 ? 2.452 0.227 -21.646 1.00 90.31 98 ILE A O 1
ATOM 704 N N . VAL A 1 99 ? 3.953 -0.766 -22.970 1.00 88.50 99 VAL A N 1
ATOM 705 C CA . VAL A 1 99 ? 3.317 -2.090 -22.937 1.00 88.50 99 VAL A CA 1
ATOM 706 C C . VAL A 1 99 ? 3.398 -2.678 -21.533 1.00 88.50 99 VAL A C 1
ATOM 708 O O . VAL A 1 99 ? 2.409 -3.212 -21.037 1.00 88.50 99 VAL A O 1
ATOM 711 N N . ILE A 1 100 ? 4.549 -2.525 -20.872 1.00 89.56 100 ILE A N 1
ATOM 712 C CA . ILE A 1 100 ? 4.751 -2.991 -19.496 1.00 89.56 100 ILE A CA 1
ATOM 713 C C . ILE A 1 100 ? 3.801 -2.252 -18.552 1.00 89.56 100 ILE A C 1
ATOM 715 O O . ILE A 1 100 ? 3.060 -2.887 -17.810 1.00 89.56 100 ILE A O 1
ATOM 719 N N . VAL A 1 101 ? 3.766 -0.918 -18.608 1.00 89.75 101 VAL A N 1
ATOM 720 C CA . VAL A 1 101 ? 2.937 -0.107 -17.705 1.00 89.75 101 VAL A CA 1
ATOM 721 C C . VAL A 1 101 ? 1.451 -0.370 -17.932 1.00 89.75 101 VAL A C 1
ATOM 723 O O . VAL A 1 101 ? 0.736 -0.654 -16.973 1.00 89.75 101 VAL A O 1
ATOM 726 N N . THR A 1 102 ? 0.969 -0.319 -19.177 1.00 91.06 102 THR A N 1
ATOM 727 C CA . THR A 1 102 ? -0.459 -0.521 -19.460 1.00 91.06 102 THR A CA 1
ATOM 728 C C . THR A 1 102 ? -0.883 -1.964 -19.183 1.00 91.06 102 THR A C 1
ATOM 730 O O . THR A 1 102 ? -1.925 -2.184 -18.568 1.00 91.06 102 THR A O 1
ATOM 733 N N . GLY A 1 103 ? -0.061 -2.949 -19.560 1.00 91.31 103 GLY A N 1
ATOM 734 C CA . GLY A 1 103 ? -0.327 -4.365 -19.303 1.00 91.31 103 GLY A CA 1
ATOM 735 C C . GLY A 1 103 ? -0.371 -4.689 -17.810 1.00 91.31 103 GLY A C 1
ATOM 736 O O . GLY A 1 103 ? -1.349 -5.265 -17.335 1.00 91.31 103 GLY A O 1
ATOM 737 N N . CYS A 1 104 ? 0.638 -4.256 -17.049 1.00 92.06 104 CYS A N 1
ATOM 738 C CA . CYS A 1 104 ? 0.693 -4.459 -15.601 1.00 92.06 104 CYS A CA 1
ATOM 739 C C . CYS A 1 104 ? -0.407 -3.697 -14.855 1.00 92.06 104 CYS A C 1
ATOM 741 O O . CYS A 1 104 ? -0.930 -4.219 -13.873 1.00 92.06 104 CYS A O 1
ATOM 743 N N . ALA A 1 105 ? -0.800 -2.503 -15.311 1.00 91.44 105 ALA A N 1
ATOM 744 C CA . ALA A 1 105 ? -1.900 -1.754 -14.703 1.00 91.44 105 ALA A CA 1
ATOM 745 C C . ALA A 1 105 ? -3.241 -2.489 -14.853 1.00 91.44 105 ALA A C 1
ATOM 747 O O . ALA A 1 105 ? -3.969 -2.660 -13.873 1.00 91.44 105 ALA A O 1
ATOM 748 N N . VAL A 1 106 ? -3.550 -2.973 -16.062 1.00 93.19 106 VAL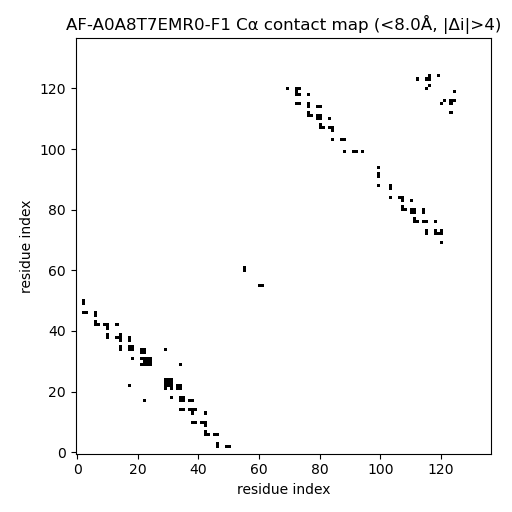 A N 1
ATOM 749 C CA . VAL A 1 106 ? -4.778 -3.742 -16.325 1.00 93.19 106 VAL A CA 1
ATOM 750 C C . VAL A 1 106 ? -4.755 -5.069 -15.568 1.00 93.19 106 VAL A C 1
ATOM 752 O O . VAL A 1 106 ? -5.719 -5.397 -14.873 1.00 93.19 106 VAL A O 1
ATOM 755 N N . LEU A 1 107 ? -3.643 -5.807 -15.642 1.00 93.12 107 LEU A N 1
ATOM 756 C CA . LEU A 1 107 ? -3.470 -7.075 -14.934 1.00 93.12 107 LEU A CA 1
ATOM 757 C C . LEU A 1 107 ? -3.610 -6.891 -13.420 1.00 93.12 107 LEU A C 1
ATOM 759 O O . LEU A 1 107 ? -4.332 -7.648 -12.777 1.00 93.12 107 LEU A O 1
ATOM 763 N N . GLY A 1 108 ? -2.966 -5.867 -12.859 1.00 93.06 108 GLY A N 1
ATOM 764 C CA . GLY A 1 108 ? -3.043 -5.547 -11.439 1.00 93.06 108 GLY A CA 1
ATOM 765 C C . GLY A 1 108 ? -4.480 -5.294 -10.994 1.00 93.06 108 GLY A C 1
ATOM 766 O O . GLY A 1 108 ? -4.944 -5.913 -10.038 1.00 93.06 108 GLY A O 1
ATOM 767 N N . GLY A 1 109 ? -5.226 -4.476 -11.744 1.00 89.94 109 GLY A N 1
ATOM 768 C CA . GLY A 1 109 ? -6.647 -4.248 -11.482 1.00 89.94 109 GLY A CA 1
ATOM 769 C C . GLY A 1 109 ? -7.447 -5.553 -11.444 1.00 89.94 109 GLY A C 1
ATOM 770 O O . GLY A 1 109 ? -8.141 -5.826 -10.463 1.00 89.94 109 GLY A O 1
ATOM 771 N N . ILE A 1 110 ? -7.304 -6.399 -12.467 1.00 91.88 110 ILE A N 1
ATOM 772 C CA . ILE A 1 110 ? -8.010 -7.688 -12.554 1.00 91.88 110 ILE A CA 1
ATOM 773 C C . ILE A 1 110 ? -7.656 -8.595 -11.368 1.00 91.88 110 ILE A C 1
ATOM 775 O O . ILE A 1 110 ? -8.552 -9.131 -10.713 1.00 91.88 110 ILE A O 1
ATOM 779 N N . VAL A 1 111 ? -6.365 -8.746 -11.062 1.00 93.31 111 VAL A N 1
ATOM 780 C CA . VAL A 1 111 ? -5.879 -9.618 -9.982 1.00 93.31 111 VAL A CA 1
ATOM 781 C C . VAL A 1 111 ? -6.358 -9.124 -8.624 1.00 93.31 111 VAL A C 1
ATOM 783 O O . VAL A 1 111 ? -6.819 -9.929 -7.817 1.00 93.31 111 VAL A O 1
ATOM 786 N N . TYR A 1 112 ? -6.313 -7.814 -8.373 1.00 90.50 112 TYR A N 1
ATOM 787 C CA . TYR A 1 112 ? -6.829 -7.241 -7.134 1.00 90.50 112 TYR A CA 1
ATOM 788 C C . TYR A 1 112 ? -8.321 -7.519 -6.967 1.00 90.50 112 TYR A C 1
ATOM 790 O O . TYR A 1 112 ? -8.735 -8.012 -5.919 1.00 90.50 112 TYR A O 1
ATOM 798 N N . PHE A 1 113 ? -9.132 -7.260 -7.997 1.00 87.50 113 PHE A N 1
ATOM 799 C CA . PHE A 1 113 ? -10.571 -7.523 -7.938 1.00 87.50 113 PHE A CA 1
ATOM 800 C C . PHE A 1 113 ? -10.884 -9.012 -7.761 1.00 87.50 113 PHE A C 1
ATOM 802 O O . PHE A 1 113 ? -11.809 -9.355 -7.022 1.00 87.50 113 PHE A O 1
ATOM 809 N N . ALA A 1 114 ? -10.126 -9.905 -8.399 1.00 88.31 114 ALA A N 1
ATOM 810 C CA . ALA A 1 114 ? -10.277 -11.347 -8.227 1.00 88.31 114 ALA A CA 1
ATOM 811 C C . ALA A 1 114 ? -9.900 -11.791 -6.802 1.00 88.31 114 ALA A C 1
ATOM 813 O O . ALA A 1 114 ? -10.682 -12.475 -6.139 1.00 88.31 114 ALA A O 1
ATOM 814 N N . ALA A 1 115 ? -8.751 -11.344 -6.290 1.00 89.00 115 ALA A N 1
ATOM 815 C CA . ALA A 1 115 ? -8.282 -11.664 -4.943 1.00 89.00 115 ALA A CA 1
ATOM 816 C C . ALA A 1 115 ? -9.199 -11.076 -3.857 1.00 89.00 115 ALA A C 1
ATOM 818 O O . AL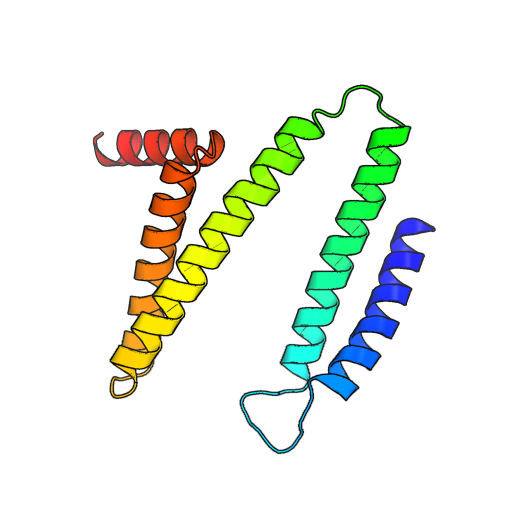A A 1 115 ? -9.536 -11.760 -2.893 1.00 89.00 115 ALA A O 1
ATOM 819 N N . ALA A 1 116 ? -9.678 -9.842 -4.028 1.00 86.94 116 ALA A N 1
ATOM 820 C CA . ALA A 1 116 ? -10.615 -9.205 -3.104 1.00 86.94 116 ALA A CA 1
ATOM 821 C C . ALA A 1 116 ? -11.960 -9.951 -3.036 1.00 86.94 116 ALA A C 1
ATOM 823 O O . ALA A 1 116 ? -12.547 -10.079 -1.957 1.00 86.94 116 ALA A O 1
ATOM 824 N N . GLN A 1 117 ? -12.435 -10.485 -4.168 1.00 84.81 117 GLN A N 1
ATOM 825 C CA . GLN A 1 117 ? -13.615 -11.351 -4.203 1.00 84.81 117 GLN A CA 1
ATOM 826 C C . GLN A 1 117 ? -13.363 -12.697 -3.519 1.00 84.81 117 GLN A C 1
ATOM 828 O O . GLN A 1 117 ? -14.219 -13.146 -2.752 1.00 84.81 117 GLN A O 1
ATOM 833 N N . LEU A 1 118 ? -12.196 -13.311 -3.747 1.00 86.25 118 LEU A N 1
ATOM 834 C CA . LEU A 1 118 ? -11.804 -14.577 -3.123 1.00 86.25 118 LEU A CA 1
ATOM 835 C C . LEU A 1 118 ? -11.675 -14.450 -1.599 1.00 86.25 118 LEU A C 1
ATOM 837 O O . LEU A 1 118 ? -12.164 -15.302 -0.862 1.00 86.25 118 LEU A O 1
ATOM 841 N N . PHE A 1 119 ? -11.105 -13.346 -1.110 1.00 85.19 119 PHE A N 1
ATOM 842 C CA . PHE A 1 119 ? -10.997 -13.054 0.323 1.00 85.19 119 PHE A CA 1
ATOM 843 C C . PHE A 1 119 ? -12.311 -12.579 0.961 1.00 85.19 119 PHE A C 1
ATOM 845 O O . PHE A 1 119 ? -12.358 -12.311 2.163 1.00 85.19 119 PHE A O 1
ATOM 852 N N . GLY A 1 120 ? -13.407 -12.501 0.200 1.00 74.25 120 GLY A N 1
ATOM 853 C CA . GLY A 1 120 ? -14.735 -12.224 0.743 1.00 74.25 120 GLY A CA 1
ATOM 854 C C . GLY A 1 120 ? -14.897 -10.796 1.267 1.00 74.25 120 GLY A C 1
ATOM 855 O O . GLY A 1 120 ? -15.602 -10.572 2.263 1.00 74.25 120 GLY A O 1
ATOM 856 N N . VAL A 1 121 ? -14.246 -9.820 0.625 1.00 73.62 121 VAL A N 1
ATOM 857 C CA . VAL A 1 121 ? -14.501 -8.394 0.866 1.00 73.62 121 VAL A CA 1
ATOM 858 C C . VAL A 1 121 ? -15.915 -8.092 0.356 1.00 73.62 121 VAL A C 1
ATOM 860 O O . VAL A 1 121 ? -16.161 -8.027 -0.847 1.00 73.62 121 VAL A O 1
ATOM 863 N N . HIS A 1 122 ? -16.877 -7.969 1.276 1.00 62.97 122 HIS A N 1
ATOM 864 C CA . HIS A 1 122 ? -18.301 -7.811 0.940 1.00 62.97 122 HIS A CA 1
ATOM 865 C C . HIS A 1 122 ? -18.572 -6.570 0.071 1.00 62.97 122 HIS A C 1
ATOM 867 O O . HIS A 1 122 ? -19.459 -6.600 -0.779 1.00 62.97 122 HIS A O 1
ATOM 873 N N . GLU A 1 123 ? -17.770 -5.517 0.234 1.00 61.91 123 GLU A N 1
ATOM 874 C CA . GLU A 1 123 ? -17.832 -4.284 -0.563 1.00 61.91 123 GLU A CA 1
ATOM 875 C C . GLU A 1 123 ? -17.331 -4.490 -2.003 1.00 61.91 123 GLU A C 1
ATOM 877 O O . GLU A 1 123 ? -17.889 -3.931 -2.942 1.00 61.91 123 GLU A O 1
ATOM 882 N N . ALA A 1 124 ? -16.343 -5.364 -2.222 1.00 56.97 124 ALA A N 1
ATOM 883 C CA . ALA A 1 124 ? -15.866 -5.682 -3.569 1.00 56.97 124 ALA A CA 1
ATOM 884 C C . ALA A 1 124 ? -16.915 -6.476 -4.366 1.00 56.97 124 ALA A C 1
ATOM 886 O O . ALA A 1 124 ? -17.103 -6.242 -5.559 1.00 56.97 124 ALA A O 1
ATOM 887 N N . ARG A 1 125 ? -17.656 -7.372 -3.697 1.00 60.72 125 ARG A N 1
ATOM 888 C CA . ARG A 1 125 ? -18.768 -8.117 -4.313 1.00 60.72 125 ARG A CA 1
ATOM 889 C C . ARG A 1 125 ? -19.922 -7.209 -4.737 1.00 60.72 125 ARG A C 1
ATOM 891 O O . ARG A 1 125 ? -20.488 -7.430 -5.805 1.00 60.72 125 ARG A O 1
ATOM 898 N N . SER A 1 126 ? -20.283 -6.207 -3.932 1.00 60.69 126 SER A N 1
ATOM 899 C CA . SER A 1 126 ? -21.389 -5.295 -4.265 1.00 60.69 126 SER A CA 1
ATOM 900 C C . SER A 1 126 ? -21.034 -4.354 -5.418 1.00 60.69 126 SER A C 1
ATOM 902 O O . SER A 1 126 ? -21.871 -4.117 -6.292 1.00 60.69 126 SER A O 1
ATOM 904 N N . ILE A 1 127 ? -19.785 -3.882 -5.477 1.00 63.69 127 ILE A N 1
ATOM 905 C CA . ILE A 1 127 ? -19.282 -3.054 -6.580 1.00 63.69 127 ILE A CA 1
ATOM 906 C C . ILE A 1 127 ? -19.185 -3.878 -7.869 1.00 63.69 127 ILE A C 1
ATOM 908 O O . ILE A 1 127 ? -19.727 -3.459 -8.891 1.00 63.69 127 ILE A O 1
ATOM 912 N N . ALA A 1 128 ? -18.596 -5.079 -7.825 1.00 62.88 128 ALA A N 1
ATOM 913 C CA . ALA A 1 128 ? -18.514 -5.965 -8.989 1.00 62.88 128 ALA A CA 1
ATOM 914 C C . ALA A 1 128 ? -19.907 -6.315 -9.536 1.00 62.88 128 ALA A C 1
ATOM 916 O O . ALA A 1 128 ? -20.155 -6.191 -10.733 1.00 62.88 128 ALA A O 1
ATOM 917 N N . ALA A 1 129 ? -20.857 -6.654 -8.658 1.00 62.41 129 ALA A N 1
ATOM 918 C CA . ALA A 1 129 ? -22.236 -6.923 -9.056 1.00 62.41 129 ALA A CA 1
ATOM 919 C C . ALA A 1 129 ? -22.943 -5.691 -9.646 1.00 62.41 129 ALA A C 1
ATOM 921 O O . ALA A 1 129 ? -23.825 -5.849 -10.488 1.00 62.41 129 ALA A O 1
ATOM 922 N N . SER A 1 130 ? -22.581 -4.479 -9.220 1.00 64.00 130 SER A N 1
ATOM 923 C CA . SER A 1 130 ? -23.147 -3.235 -9.755 1.00 64.00 130 SER A CA 1
ATOM 924 C C . SER A 1 130 ? -22.574 -2.890 -11.127 1.00 64.00 130 SER A C 1
ATOM 926 O O . SER A 1 130 ? -23.325 -2.468 -12.000 1.00 64.00 130 SER A O 1
ATOM 928 N N . ILE A 1 131 ? -21.276 -3.119 -11.344 1.00 69.62 131 ILE A N 1
ATOM 929 C CA . ILE A 1 131 ? -20.619 -2.937 -12.648 1.00 69.62 131 ILE A CA 1
ATOM 930 C C . ILE A 1 131 ? -21.155 -3.961 -13.654 1.00 69.62 131 ILE A C 1
ATOM 932 O O . ILE A 1 131 ? -21.593 -3.578 -14.734 1.00 69.62 131 ILE A O 1
ATOM 936 N N . ILE A 1 132 ? -21.224 -5.240 -13.274 1.00 69.62 132 ILE A N 1
ATOM 937 C CA . ILE A 1 132 ? -21.768 -6.315 -14.122 1.00 69.62 132 ILE A CA 1
ATOM 938 C C . ILE A 1 132 ? -23.217 -6.013 -14.527 1.00 69.62 132 ILE A C 1
ATOM 940 O O . ILE A 1 132 ? -23.569 -6.127 -15.697 1.00 69.62 132 ILE A O 1
ATOM 944 N N . ARG A 1 133 ? -24.050 -5.538 -13.592 1.00 67.69 133 ARG A N 1
ATOM 945 C CA . ARG A 1 133 ? -25.433 -5.129 -13.896 1.00 67.69 133 ARG A CA 1
ATOM 946 C C . ARG A 1 133 ? -25.541 -3.913 -14.815 1.00 67.69 133 ARG A C 1
ATOM 948 O O . ARG A 1 133 ? -26.591 -3.734 -15.417 1.00 67.69 133 ARG A O 1
ATOM 955 N N . ARG A 1 134 ? -24.512 -3.068 -14.890 1.00 68.75 134 ARG A N 1
ATOM 956 C CA . ARG A 1 134 ? -24.492 -1.858 -15.729 1.00 68.75 134 ARG A CA 1
ATOM 957 C C . ARG A 1 134 ? -23.945 -2.105 -17.131 1.00 68.75 134 ARG A C 1
ATOM 959 O O . ARG A 1 134 ? -24.218 -1.304 -18.005 1.00 68.75 134 ARG A O 1
ATOM 966 N N . VAL A 1 135 ? -23.163 -3.169 -17.310 1.00 69.88 135 VAL A N 1
ATOM 967 C CA . VAL A 1 135 ? -22.570 -3.563 -18.600 1.00 69.88 135 VAL A CA 1
ATOM 968 C C . VAL A 1 135 ? -23.446 -4.583 -19.337 1.00 69.88 135 VAL A C 1
ATOM 970 O O . VAL A 1 135 ? -23.435 -4.623 -20.559 1.00 69.88 135 VAL A O 1
ATOM 973 N N . ILE A 1 136 ? -24.217 -5.401 -18.609 1.00 69.62 136 ILE A N 1
ATOM 974 C CA . ILE A 1 136 ? -25.166 -6.375 -19.188 1.00 69.62 136 ILE A CA 1
ATOM 975 C C . ILE A 1 136 ? -26.521 -5.724 -19.553 1.00 69.62 136 ILE A C 1
ATOM 977 O O . ILE A 1 136 ? -27.367 -6.363 -20.174 1.00 69.62 136 ILE A O 1
ATOM 981 N N . ARG A 1 137 ? -26.738 -4.461 -19.174 1.00 46.19 137 ARG A N 1
ATOM 982 C CA . ARG A 1 137 ? -27.955 -3.694 -19.464 1.00 46.19 137 ARG A CA 1
ATOM 983 C C . ARG A 1 137 ? -27.676 -2.656 -20.537 1.00 46.19 137 ARG A C 1
ATOM 985 O O . ARG A 1 137 ? -28.583 -2.455 -21.368 1.00 46.19 137 ARG A O 1
#

pLDDT: mean 76.69, std 13.13, range [46.19, 95.0]

Secondary structure (DSSP, 8-state):
-HHHHHHHHHHHHHHHHHHHHH--TT-TTS-HHHHHHHHHHHHHHHHHHHHHHHHHHH-TT--HHHHHHHHHHHHHHHHHHHHHHHHHHHHTTTS-HHHHHHHHHHHHHHHHHHHHHHTT-HHHHHHHHHHHHHH--

Solvent-accessible surface area (backbone atoms only — not comparable to full-atom values): 7318 Å² total; per-residue (Å²): 111,69,68,60,53,53,32,52,53,49,27,54,54,40,25,55,51,27,30,69,74,51,33,41,96,87,42,89,88,29,39,51,65,58,18,41,53,49,19,52,53,51,28,52,51,50,42,52,50,51,51,48,53,53,46,51,75,74,39,92,76,66,64,55,72,59,53,54,53,45,52,53,35,49,50,51,12,50,52,55,19,51,53,54,34,52,53,50,49,64,76,44,71,86,60,61,66,67,60,50,52,54,49,39,52,53,50,30,52,53,43,27,56,51,37,23,47,71,61,60,36,68,68,51,47,55,51,51,54,49,50,53,58,62,72,79,102

Radius of gyration: 19.35 Å; Cα contacts (8 Å, |Δi|>4): 88; chains: 1; bounding box: 52×35×47 Å